Protein AF-A0A0F8HTK7-F1 (afdb_monomer)

Mean predicted aligned error: 9.49 Å

Radius of gyration: 14.31 Å; Cα contacts (8 Å, |Δi|>4): 60; chains: 1; bounding box: 23×41×39 Å

Structure (mmCIF, N/CA/C/O backbone):
data_AF-A0A0F8HTK7-F1
#
_entry.id   AF-A0A0F8HTK7-F1
#
loop_
_atom_site.group_PDB
_atom_site.id
_atom_site.type_symbol
_atom_site.label_atom_id
_atom_site.label_alt_id
_atom_site.label_comp_id
_atom_site.label_asym_id
_atom_site.label_entity_id
_atom_site.label_seq_id
_atom_site.pdbx_PDB_ins_code
_atom_site.Cartn_x
_atom_site.Cartn_y
_atom_site.Cartn_z
_atom_site.occupancy
_atom_site.B_iso_or_equiv
_atom_site.auth_seq_id
_atom_site.auth_comp_id
_atom_site.auth_asym_id
_atom_site.auth_atom_id
_atom_site.pdbx_PDB_model_num
ATOM 1 N N . MET A 1 1 ? -8.467 -22.194 11.600 1.00 42.59 1 MET A N 1
ATOM 2 C CA . MET A 1 1 ? -7.753 -20.906 11.717 1.00 42.59 1 MET A CA 1
ATOM 3 C C . MET A 1 1 ? -7.400 -20.434 10.311 1.00 42.59 1 MET A C 1
ATOM 5 O O . MET A 1 1 ? -6.283 -20.666 9.868 1.00 42.59 1 MET A O 1
ATOM 9 N N . SER A 1 2 ? -8.367 -19.894 9.560 1.00 45.12 2 SER A N 1
ATOM 10 C CA . SER A 1 2 ? -8.061 -19.348 8.233 1.00 45.12 2 SER A CA 1
ATOM 11 C C . SER A 1 2 ? -7.478 -17.968 8.459 1.00 45.12 2 SER A C 1
ATOM 13 O O . SER A 1 2 ? -8.137 -17.092 9.001 1.00 45.12 2 SER A O 1
ATOM 15 N N . SER A 1 3 ? -6.191 -17.825 8.190 1.00 49.38 3 SER A N 1
ATOM 16 C CA . SER A 1 3 ? -5.526 -16.542 8.266 1.00 49.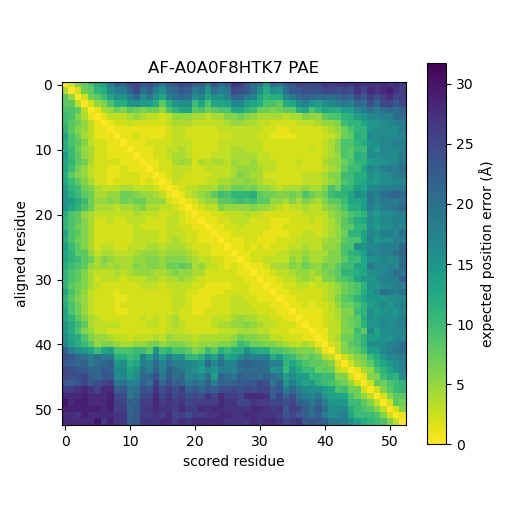38 3 SER A CA 1
ATOM 17 C C . SER A 1 3 ? -5.992 -15.748 7.049 1.00 49.38 3 SER A C 1
ATOM 19 O O . SER A 1 3 ? -5.492 -16.008 5.958 1.00 49.38 3 SER A O 1
ATOM 21 N N . ASP A 1 4 ? -6.936 -14.820 7.220 1.00 59.78 4 ASP A N 1
ATOM 22 C CA . ASP A 1 4 ? -7.378 -13.849 6.205 1.00 59.78 4 ASP A CA 1
ATOM 23 C C . ASP A 1 4 ? -6.247 -12.864 5.860 1.00 59.78 4 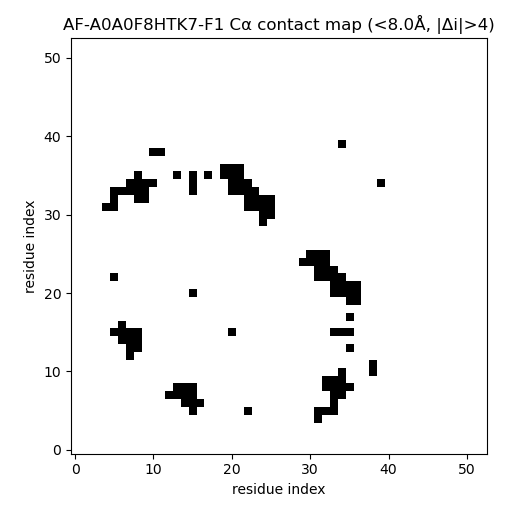ASP A C 1
ATOM 25 O O . ASP A 1 4 ? -6.334 -11.656 6.056 1.00 59.78 4 ASP A O 1
ATOM 29 N N . LYS A 1 5 ? -5.115 -13.401 5.404 1.00 71.69 5 LYS A N 1
ATOM 30 C CA . LYS A 1 5 ? -3.986 -12.625 4.917 1.00 71.69 5 LYS A CA 1
ATOM 31 C C . LYS A 1 5 ? -4.363 -12.142 3.539 1.00 71.69 5 LYS A C 1
ATOM 33 O O . LYS A 1 5 ? -4.635 -12.941 2.648 1.00 71.69 5 LYS A O 1
ATOM 38 N N . VAL A 1 6 ? -4.284 -10.840 3.331 1.00 85.69 6 VAL A N 1
ATOM 39 C CA . VAL A 1 6 ? -4.466 -10.254 2.010 1.00 85.69 6 VAL A CA 1
ATOM 40 C C . VAL A 1 6 ? -3.347 -10.751 1.100 1.00 85.69 6 VAL A C 1
ATOM 42 O O . VAL A 1 6 ? -2.181 -10.383 1.260 1.00 85.69 6 VAL A O 1
ATOM 45 N N . GLU A 1 7 ? -3.681 -11.642 0.173 1.00 91.19 7 GLU A N 1
ATOM 46 C CA . GLU A 1 7 ? -2.734 -12.195 -0.804 1.00 91.19 7 GLU A CA 1
ATOM 47 C C . GLU A 1 7 ? -2.659 -11.368 -2.091 1.00 91.19 7 GLU A C 1
ATOM 49 O O . GLU A 1 7 ? -1.718 -11.522 -2.870 1.00 91.19 7 GLU A O 1
ATOM 54 N N . TYR A 1 8 ? -3.622 -10.470 -2.304 1.00 91.19 8 TYR A N 1
ATOM 55 C CA . TYR A 1 8 ? -3.774 -9.696 -3.532 1.00 91.19 8 TYR A CA 1
ATOM 56 C C . TYR A 1 8 ? -3.851 -8.202 -3.240 1.00 91.19 8 TYR A C 1
ATOM 58 O O . TYR A 1 8 ? -4.397 -7.774 -2.227 1.00 91.19 8 TYR A O 1
ATOM 66 N N . CYS A 1 9 ? -3.306 -7.389 -4.140 1.00 90.75 9 CYS A N 1
ATOM 67 C CA . CYS A 1 9 ? -3.406 -5.944 -4.051 1.00 90.75 9 CYS A CA 1
ATOM 68 C C . CYS A 1 9 ? -4.878 -5.531 -4.121 1.00 90.75 9 CYS A C 1
ATOM 70 O O . CYS A 1 9 ? -5.543 -5.778 -5.124 1.00 90.75 9 CYS A O 1
ATO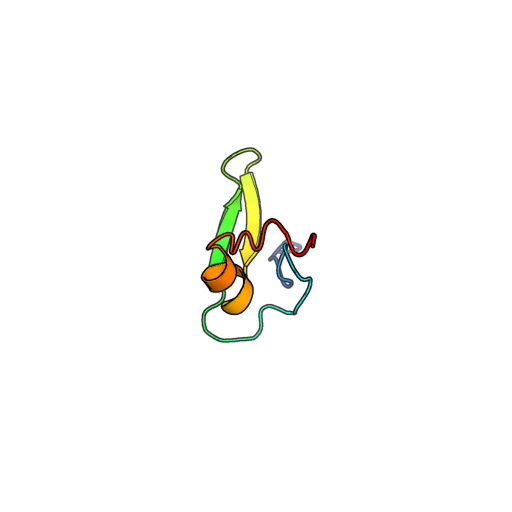M 72 N N . THR A 1 10 ? -5.363 -4.829 -3.101 1.00 89.69 10 THR A N 1
ATOM 73 C CA . THR A 1 10 ? -6.755 -4.366 -3.017 1.00 89.69 10 THR A CA 1
ATOM 74 C C . THR A 1 10 ? -7.108 -3.358 -4.123 1.00 89.69 10 THR A C 1
ATOM 76 O O . THR A 1 10 ? -8.279 -3.103 -4.366 1.00 89.69 10 THR A O 1
ATOM 79 N N . SER A 1 11 ? -6.113 -2.777 -4.810 1.00 87.75 11 SER A N 1
ATOM 80 C CA . SER A 1 11 ? -6.332 -1.791 -5.882 1.00 87.75 11 SER A CA 1
ATOM 81 C C . SER A 1 11 ? -6.276 -2.359 -7.298 1.00 87.75 11 SER A C 1
ATOM 83 O O . SER A 1 11 ? -7.060 -1.935 -8.136 1.00 87.75 11 SER A O 1
ATOM 85 N N . CYS A 1 12 ? -5.348 -3.272 -7.591 1.00 88.50 12 CYS A N 1
ATOM 86 C CA . CYS A 1 12 ? -5.145 -3.791 -8.952 1.00 88.50 12 CYS A CA 1
ATOM 87 C C . CYS A 1 12 ? -5.270 -5.315 -9.069 1.00 88.50 12 CYS A C 1
ATOM 89 O O . CYS A 1 12 ? -5.156 -5.846 -10.167 1.00 88.50 12 CYS A O 1
ATOM 91 N N . GLY A 1 13 ? -5.461 -6.032 -7.959 1.00 88.25 13 GLY A N 1
ATOM 92 C CA . GLY A 1 13 ? -5.655 -7.482 -7.958 1.00 88.25 13 GLY A CA 1
ATOM 93 C C . GLY A 1 13 ? -4.396 -8.317 -8.204 1.00 88.25 13 GLY A C 1
ATOM 94 O O . GLY A 1 13 ? -4.497 -9.539 -8.234 1.00 88.25 13 GLY A O 1
ATOM 95 N N . ILE A 1 14 ? -3.206 -7.720 -8.353 1.00 89.69 14 ILE A N 1
ATOM 96 C CA . ILE A 1 14 ? -1.974 -8.511 -8.510 1.00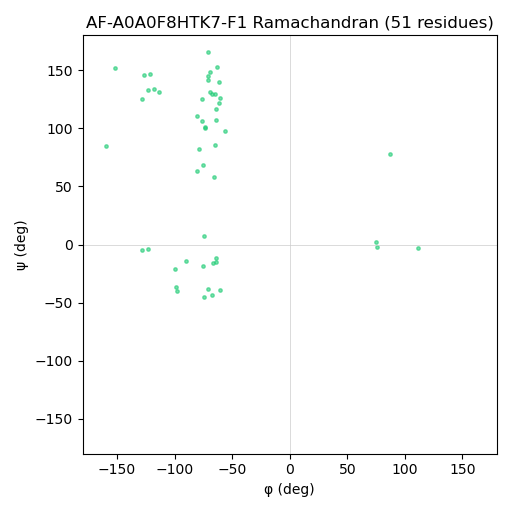 89.69 14 ILE A CA 1
ATOM 97 C C . ILE A 1 14 ? -1.611 -9.227 -7.211 1.00 89.69 14 ILE A C 1
ATOM 99 O O . ILE A 1 14 ? -1.846 -8.710 -6.116 1.00 89.69 14 ILE A O 1
ATOM 103 N N . ARG A 1 15 ? -0.983 -10.396 -7.323 1.00 90.81 15 ARG A N 1
ATOM 104 C CA . ARG A 1 15 ? -0.548 -11.164 -6.157 1.00 90.81 15 ARG A CA 1
ATOM 105 C C . ARG A 1 15 ? 0.601 -10.457 -5.432 1.00 90.81 15 ARG A C 1
ATOM 107 O O . ARG A 1 15 ? 1.592 -10.074 -6.049 1.00 90.81 15 ARG A O 1
ATOM 114 N N . LEU A 1 16 ? 0.496 -10.325 -4.113 1.00 89.75 16 LEU A N 1
ATOM 115 C CA . LEU A 1 16 ? 1.493 -9.697 -3.241 1.00 89.75 16 LEU A CA 1
ATOM 116 C C . LEU A 1 16 ? 2.643 -10.669 -2.933 1.00 89.75 16 LEU A C 1
ATOM 118 O O . LEU A 1 16 ? 2.846 -11.085 -1.795 1.00 89.75 16 LEU A O 1
ATOM 122 N N . VAL A 1 17 ? 3.372 -11.072 -3.975 1.00 86.38 17 VAL A N 1
ATOM 123 C CA . VAL A 1 17 ? 4.560 -11.943 -3.877 1.00 86.38 17 VAL A CA 1
ATOM 124 C C . VAL A 1 17 ? 5.874 -11.165 -3.947 1.00 86.38 17 VAL A C 1
ATOM 126 O O . VAL A 1 17 ? 6.910 -11.658 -3.509 1.00 86.38 17 VAL A O 1
ATOM 129 N N . GLU A 1 18 ? 5.839 -9.951 -4.498 1.00 77.62 18 GLU A N 1
ATOM 130 C CA . GLU A 1 18 ? 7.013 -9.096 -4.687 1.00 77.62 18 GLU A CA 1
ATOM 131 C C . GLU A 1 18 ? 7.541 -8.528 -3.358 1.00 77.62 18 GLU A C 1
ATOM 133 O O . GLU A 1 18 ? 6.779 -8.184 -2.458 1.00 77.62 18 GLU A O 1
ATOM 138 N N . LYS A 1 19 ? 8.860 -8.372 -3.210 1.00 80.88 19 LYS A N 1
ATOM 139 C CA . LYS A 1 19 ? 9.406 -7.636 -2.059 1.00 80.88 19 LYS A CA 1
ATOM 140 C C . LYS A 1 19 ? 9.019 -6.159 -2.179 1.00 80.88 19 LYS A C 1
ATOM 142 O O . LYS A 1 19 ? 9.269 -5.556 -3.215 1.00 80.88 19 LYS A O 1
ATOM 147 N N . GLY A 1 20 ? 8.457 -5.580 -1.115 1.00 84.62 20 GLY A N 1
ATOM 148 C CA . GLY A 1 20 ? 8.095 -4.156 -1.067 1.00 84.62 20 GLY A CA 1
ATOM 149 C C . GLY A 1 20 ? 6.594 -3.854 -1.048 1.00 84.62 20 GLY A C 1
ATOM 150 O O . GLY A 1 20 ? 6.227 -2.688 -0.877 1.00 84.62 20 GLY A O 1
ATOM 151 N N . TYR A 1 21 ? 5.725 -4.871 -1.141 1.00 89.19 21 TYR A N 1
ATOM 152 C CA . TYR A 1 21 ? 4.311 -4.674 -0.816 1.00 89.19 21 TYR A CA 1
ATOM 153 C C . TYR A 1 21 ? 4.134 -4.297 0.658 1.00 89.19 21 TYR A C 1
ATOM 155 O O . TYR A 1 21 ? 4.926 -4.676 1.523 1.00 89.19 21 TYR A O 1
ATOM 163 N N . VAL A 1 22 ? 3.055 -3.575 0.949 1.00 90.25 22 VAL A N 1
ATO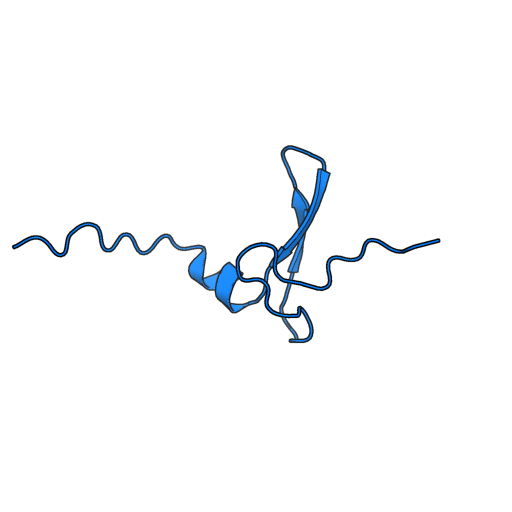M 164 C CA . VAL A 1 22 ? 2.681 -3.196 2.315 1.00 90.25 22 VAL A CA 1
ATOM 165 C C . VAL A 1 22 ? 1.300 -3.726 2.657 1.00 90.25 22 VAL A C 1
ATOM 167 O O . VAL A 1 22 ? 0.424 -3.812 1.793 1.00 90.25 22 VAL A O 1
ATOM 170 N N . LYS A 1 23 ? 1.121 -4.071 3.931 1.00 91.19 23 LYS A N 1
ATOM 171 C CA . LYS A 1 23 ? -0.162 -4.451 4.515 1.00 91.19 23 LYS A CA 1
ATOM 172 C C . LYS A 1 23 ? -0.456 -3.536 5.687 1.00 91.19 23 LYS A C 1
ATOM 174 O O . LYS A 1 23 ? 0.432 -3.285 6.498 1.00 91.19 23 LYS A O 1
ATOM 179 N N . PHE A 1 24 ? -1.670 -3.017 5.751 1.00 89.50 24 PHE A N 1
ATOM 180 C CA . PHE A 1 24 ? -2.102 -2.125 6.819 1.00 89.50 24 PHE A CA 1
ATOM 181 C C . PHE A 1 24 ? -3.614 -2.250 7.030 1.00 89.50 24 PHE A C 1
ATOM 183 O O . PHE A 1 24 ? -4.333 -2.574 6.083 1.00 89.50 24 PHE A O 1
ATOM 190 N N . PRO A 1 25 ? -4.118 -2.005 8.249 1.00 90.25 25 PRO A N 1
ATOM 191 C CA . PRO A 1 25 ? -5.552 -1.976 8.493 1.00 90.25 25 PRO A CA 1
ATOM 192 C C . PRO A 1 25 ? -6.183 -0.732 7.859 1.00 90.25 25 PRO A C 1
ATOM 194 O O . PRO A 1 25 ? -5.620 0.364 7.894 1.00 90.25 25 PRO A O 1
ATOM 197 N N . CYS A 1 26 ? -7.377 -0.887 7.296 1.00 86.94 26 CYS A N 1
ATOM 198 C CA . CYS A 1 26 ? -8.179 0.217 6.796 1.00 86.94 26 CYS A CA 1
ATOM 199 C C . CYS A 1 26 ? -8.511 1.174 7.952 1.00 86.94 26 CYS A C 1
ATOM 201 O O . CYS A 1 26 ? -9.111 0.732 8.932 1.00 86.94 26 CYS A O 1
ATOM 203 N N . PRO A 1 27 ? -8.217 2.480 7.841 1.00 86.31 27 PRO A N 1
ATOM 204 C CA . PRO A 1 27 ? -8.503 3.432 8.915 1.00 86.31 27 PRO A CA 1
ATOM 205 C C . PRO A 1 27 ? -10.005 3.640 9.170 1.00 86.31 27 PRO A C 1
ATOM 207 O O . PRO A 1 27 ? -10.371 4.171 10.211 1.00 86.31 27 PRO A O 1
ATOM 210 N N . GLN A 1 28 ? -10.876 3.230 8.239 1.00 90.19 28 GLN A N 1
ATOM 211 C CA . GLN A 1 28 ? -12.322 3.440 8.335 1.00 90.19 28 GLN A CA 1
ATOM 212 C C . GLN A 1 28 ? -13.084 2.211 8.849 1.00 90.19 28 GLN A C 1
ATOM 214 O O . GLN A 1 28 ? -14.062 2.362 9.572 1.00 90.19 28 GLN A O 1
ATOM 219 N N . CYS A 1 29 ? -12.662 0.998 8.476 1.00 89.25 29 CYS A N 1
ATOM 220 C CA . CYS A 1 29 ? -13.371 -0.240 8.831 1.00 89.25 29 CYS A CA 1
ATOM 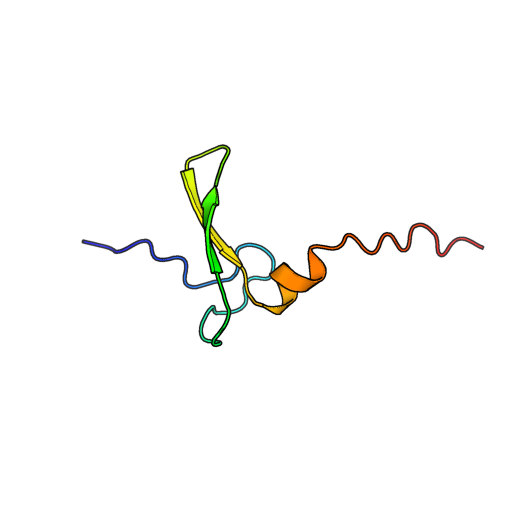221 C C . CYS A 1 29 ? -12.495 -1.322 9.479 1.00 89.25 29 CYS A C 1
ATOM 223 O O . CYS A 1 29 ? -13.011 -2.368 9.858 1.00 89.25 29 CYS A O 1
ATOM 225 N N . GLY A 1 30 ? -11.181 -1.115 9.591 1.00 87.38 30 GLY A N 1
ATOM 226 C CA . GLY A 1 30 ? -10.255 -2.078 10.193 1.00 87.38 30 GLY A CA 1
ATOM 227 C C . GLY A 1 30 ? -9.903 -3.291 9.325 1.00 87.38 30 GLY A C 1
ATOM 228 O O . GLY A 1 30 ? -9.077 -4.097 9.743 1.00 87.38 30 GLY A O 1
ATOM 229 N N . ALA A 1 31 ? -10.469 -3.424 8.120 1.00 87.62 31 ALA A N 1
ATOM 230 C CA . ALA A 1 31 ? -10.138 -4.519 7.206 1.00 87.62 31 ALA A CA 1
ATOM 231 C C . ALA A 1 31 ? -8.655 -4.489 6.801 1.00 87.62 31 ALA A C 1
ATOM 233 O O . ALA A 1 31 ? -8.112 -3.415 6.542 1.00 87.62 31 ALA A O 1
ATOM 234 N N . GLU A 1 32 ? -7.996 -5.647 6.711 1.00 90.88 32 GLU A N 1
ATOM 235 C CA . GLU A 1 32 ? -6.624 -5.709 6.197 1.00 90.88 32 GLU A CA 1
ATOM 236 C C . GLU A 1 32 ? -6.616 -5.280 4.718 1.00 90.88 32 GLU A C 1
ATOM 238 O O . GLU A 1 32 ? -7.410 -5.757 3.907 1.00 90.88 32 GLU A O 1
ATOM 243 N N . ILE A 1 33 ? -5.729 -4.350 4.365 1.00 90.25 33 ILE A N 1
ATOM 244 C CA . ILE A 1 33 ? -5.519 -3.862 3.001 1.00 90.25 33 ILE A CA 1
ATOM 245 C C . ILE A 1 33 ? -4.094 -4.195 2.591 1.00 90.25 33 ILE A C 1
ATOM 247 O O . ILE A 1 33 ? -3.143 -3.920 3.322 1.00 90.25 33 ILE A O 1
ATOM 251 N N . GLY A 1 34 ? -3.940 -4.730 1.382 1.00 91.56 34 GLY A N 1
ATOM 252 C CA . GLY A 1 34 ? -2.649 -5.007 0.770 1.00 91.56 34 GLY A CA 1
ATOM 253 C C . GLY A 1 34 ? -2.420 -4.119 -0.449 1.00 91.56 34 GLY A C 1
ATOM 254 O O . GLY A 1 34 ? -3.284 -4.005 -1.318 1.00 91.56 34 GLY A O 1
ATOM 255 N N . ARG A 1 35 ? -1.254 -3.474 -0.543 1.00 90.50 35 ARG A N 1
ATOM 256 C CA . ARG A 1 35 ? -0.883 -2.610 -1.677 1.00 90.50 35 ARG A CA 1
ATOM 257 C C . ARG A 1 35 ? 0.478 -3.018 -2.223 1.00 90.50 35 ARG A C 1
ATOM 259 O O . ARG A 1 35 ? 1.457 -3.057 -1.480 1.00 90.50 35 ARG A O 1
ATOM 266 N N . CYS A 1 36 ? 0.540 -3.295 -3.523 1.00 91.00 36 CYS A N 1
ATOM 267 C CA . CYS A 1 36 ? 1.804 -3.545 -4.215 1.00 91.00 36 CYS A CA 1
ATOM 268 C C . CYS A 1 36 ? 2.633 -2.263 -4.365 1.00 91.00 36 CYS A C 1
ATOM 270 O O . CYS A 1 36 ? 2.119 -1.146 -4.216 1.00 91.00 36 CYS A O 1
ATOM 272 N N . THR A 1 37 ? 3.912 -2.420 -4.707 1.00 88.88 37 THR A N 1
ATOM 273 C CA . THR A 1 37 ? 4.860 -1.305 -4.825 1.00 88.88 37 THR A CA 1
ATOM 274 C C . THR A 1 37 ? 4.405 -0.302 -5.886 1.00 88.88 37 THR A C 1
ATOM 276 O O . THR A 1 37 ? 4.476 0.908 -5.666 1.00 88.88 37 THR A O 1
ATOM 279 N N . SER A 1 38 ? 3.855 -0.777 -7.007 1.00 85.44 38 SER A N 1
ATOM 280 C CA . SER A 1 38 ? 3.345 0.077 -8.086 1.00 85.44 38 SER A CA 1
ATOM 281 C C . SER A 1 38 ? 2.112 0.884 -7.671 1.00 85.44 38 SER A C 1
ATOM 283 O O . SER A 1 38 ? 2.050 2.076 -7.948 1.00 85.44 38 SER A O 1
ATOM 285 N N . CYS A 1 39 ? 1.136 0.288 -6.976 1.00 86.50 39 CYS A N 1
ATOM 286 C CA . CYS A 1 39 ? -0.055 1.010 -6.494 1.00 86.50 39 CYS A CA 1
ATOM 287 C C . CYS A 1 39 ? 0.224 1.902 -5.279 1.00 86.50 39 CYS A C 1
ATOM 289 O O . CYS A 1 39 ? -0.589 2.772 -4.960 1.00 86.50 39 CYS A O 1
ATOM 291 N N . ARG A 1 40 ? 1.332 1.669 -4.569 1.00 84.31 40 ARG A N 1
ATOM 292 C CA . ARG A 1 40 ? 1.842 2.580 -3.540 1.00 84.31 40 ARG A CA 1
ATOM 293 C C . ARG A 1 40 ? 2.481 3.814 -4.179 1.00 84.31 40 ARG A C 1
ATOM 295 O O . ARG A 1 40 ? 2.191 4.923 -3.752 1.00 84.31 40 ARG A O 1
ATOM 302 N N . GLN A 1 41 ? 3.306 3.624 -5.209 1.00 77.94 41 GLN A N 1
ATOM 303 C CA . GLN A 1 41 ? 3.981 4.716 -5.923 1.00 77.94 41 GLN A CA 1
ATOM 304 C C . GLN A 1 41 ? 3.015 5.555 -6.771 1.00 77.94 41 GLN A C 1
ATOM 306 O O . GLN A 1 41 ? 3.097 6.778 -6.766 1.00 77.94 41 GLN A O 1
ATOM 311 N N . GLN A 1 42 ? 2.030 4.919 -7.412 1.00 66.00 42 GLN A N 1
ATOM 312 C CA . GLN A 1 42 ? 0.945 5.598 -8.138 1.00 66.00 42 GLN A CA 1
ATOM 313 C C . GLN A 1 42 ? -0.104 6.237 -7.210 1.00 66.00 42 GLN A C 1
ATOM 315 O O . GLN A 1 42 ? -1.128 6.722 -7.676 1.00 66.00 42 GLN A O 1
ATOM 320 N N . GLY A 1 43 ? 0.129 6.251 -5.891 1.00 61.78 43 GLY A N 1
ATOM 321 C CA . GLY A 1 43 ? -0.687 7.015 -4.946 1.00 61.78 43 GLY A CA 1
ATOM 322 C C . GLY A 1 43 ? -0.615 8.530 -5.169 1.00 61.78 43 GLY A C 1
ATOM 323 O O . GLY A 1 43 ? -1.435 9.256 -4.616 1.00 61.78 43 GLY A O 1
ATOM 324 N N . ASN A 1 44 ? 0.320 9.008 -5.998 1.00 53.59 44 ASN A N 1
ATOM 325 C CA . ASN A 1 44 ? 0.232 10.348 -6.549 1.00 53.59 44 ASN A CA 1
ATOM 326 C C . ASN A 1 44 ? -0.821 10.327 -7.658 1.00 53.59 44 ASN A C 1
ATOM 328 O O . ASN A 1 44 ? -0.578 9.760 -8.723 1.00 53.59 44 ASN A O 1
ATOM 332 N N . VAL A 1 45 ? -1.992 10.907 -7.393 1.00 56.28 45 VAL A N 1
ATOM 333 C CA . VAL A 1 45 ? -3.024 11.121 -8.409 1.00 56.28 45 VAL A CA 1
ATOM 334 C C . VAL A 1 45 ? -2.381 11.928 -9.534 1.00 56.28 45 VAL A C 1
ATOM 336 O O . VAL A 1 45 ? -2.237 13.143 -9.429 1.00 56.28 45 VAL A O 1
ATOM 339 N N . TYR A 1 46 ? -1.945 11.267 -10.604 1.00 48.84 46 TYR A N 1
ATOM 340 C CA . TYR A 1 46 ? -1.590 11.972 -11.822 1.00 48.84 46 TYR A CA 1
ATOM 341 C C . TYR A 1 46 ? -2.911 12.279 -12.516 1.00 48.84 46 TYR A C 1
ATOM 343 O O . TYR A 1 46 ? -3.399 11.520 -13.352 1.00 48.84 46 TYR A O 1
ATOM 351 N N . THR A 1 47 ? -3.552 13.365 -12.077 1.00 53.34 47 THR A N 1
ATOM 352 C CA . THR A 1 47 ? -4.653 13.975 -12.809 1.00 53.34 47 THR A CA 1
ATOM 353 C C . THR A 1 47 ? -4.085 14.511 -14.119 1.00 53.34 47 THR A C 1
ATOM 355 O O . THR A 1 47 ? -3.765 15.692 -14.228 1.00 53.34 47 THR A O 1
ATOM 358 N N . LEU A 1 48 ? -3.993 13.669 -15.147 1.00 58.25 48 LEU A N 1
ATOM 359 C CA . LEU A 1 48 ? -4.184 14.173 -16.504 1.00 58.25 48 LEU A CA 1
ATOM 360 C C . LEU A 1 48 ? -5.683 14.403 -16.676 1.00 58.25 48 LEU A C 1
ATOM 362 O O . LEU A 1 48 ? -6.383 13.685 -17.385 1.00 58.25 48 LEU A O 1
ATOM 366 N N . SER A 1 49 ? -6.184 15.402 -15.952 1.00 51.81 49 SER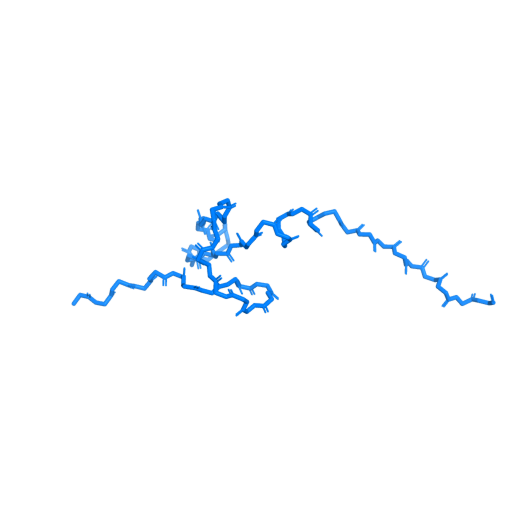 A N 1
ATOM 367 C CA . SER A 1 49 ? -7.420 16.049 -16.331 1.00 51.81 49 SER A CA 1
ATOM 368 C C . SER A 1 49 ? -7.136 16.703 -17.677 1.00 51.81 49 SER A C 1
ATOM 370 O O . SER A 1 49 ? -6.338 17.632 -17.745 1.00 51.81 49 SER A O 1
ATOM 372 N N . LEU A 1 50 ? -7.847 16.238 -18.704 1.00 49.53 50 LEU A N 1
ATOM 373 C CA . LEU A 1 50 ? -8.077 16.936 -19.970 1.00 49.53 50 LEU A CA 1
ATOM 374 C C . LEU A 1 50 ? -7.001 16.735 -21.052 1.00 49.53 50 LEU A C 1
ATOM 376 O O . LEU A 1 50 ? -6.263 17.643 -21.418 1.00 49.53 50 LEU A O 1
ATOM 380 N N . ILE A 1 51 ? -7.062 15.569 -21.699 1.00 53.19 51 ILE A N 1
ATOM 381 C CA . ILE A 1 51 ? -7.2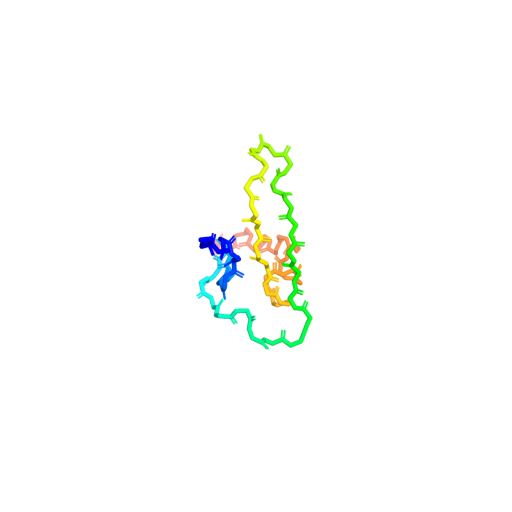07 15.585 -23.160 1.00 53.19 51 ILE A CA 1
ATOM 382 C C . ILE A 1 51 ? -8.657 15.990 -23.426 1.00 53.19 51 ILE A C 1
ATOM 384 O O . ILE A 1 51 ? -9.565 15.186 -23.256 1.00 53.19 51 ILE A O 1
ATOM 388 N N . HIS A 1 52 ? -8.866 17.259 -23.756 1.00 51.66 52 HIS A N 1
ATOM 389 C CA . HIS A 1 52 ? -10.010 17.751 -24.521 1.00 51.66 52 HIS A CA 1
ATOM 390 C C . HIS A 1 52 ? -9.608 19.107 -25.109 1.00 51.66 52 HIS A C 1
ATOM 392 O O . HIS A 1 52 ? -9.834 20.143 -24.486 1.00 51.66 52 HIS A O 1
ATOM 398 N N . ILE A 1 53 ? -8.934 19.047 -26.262 1.00 52.09 53 ILE A N 1
ATOM 399 C CA . ILE A 1 53 ? -9.093 19.846 -27.496 1.00 52.09 53 ILE A CA 1
ATOM 400 C C . ILE A 1 53 ? -7.941 19.469 -28.430 1.00 52.09 53 ILE A C 1
ATOM 402 O O . ILE A 1 53 ? -6.780 19.476 -27.965 1.00 52.09 53 ILE A O 1
#

Organism: Methanosarcina mazei (NCBI:txid2209)

Secondary structure (DSSP, 8-state):
-------B-TTT--BTTSTT-EEEE-TTT--EEEE-HHHHHTTS---------

Foldseek 3Di:
DPDPDPQAAPPPGHGPPDPPKDWDADPPPRHIHIHDPVRVVPPPPPPPPDPDD

pLDDT: mean 77.23, std 16.44, range [42.59, 91.56]

InterPro domains:
  IPR011668 Ribosomal protein aS21, zinc-binding pocket [PF07754] (9-47)
  IPR044720 Small ribosomal subunit protein aS21 [PTHR40733] (4-47)

Nearest PDB structures (foldseek):
  5yc4-assembly1_A  TM=3.833E-01  e=7.092E-01  Arabidopsis thaliana
  6sei-assembly1_A  TM=5.155E-01  e=2.590E+00  Thermothielavioides terrestris
  5xfp-assembly3_E  TM=4.103E-01  e=2.111E+00  Homo sapiens
  5xfr-assembly1_A  TM=4.105E-01  e=2.260E+00  Homo sapiens
  5xfo-assembly1_A  TM=4.764E-01  e=3.402E+00  Homo sapiens

Sequence (53 aa):
MSSDKVEYCTSCGIRLVEKGYVKFPCPQCGAEIGRCTSCRQQGNVYTLSLIHI

Solvent-accessible surface area (backbone atom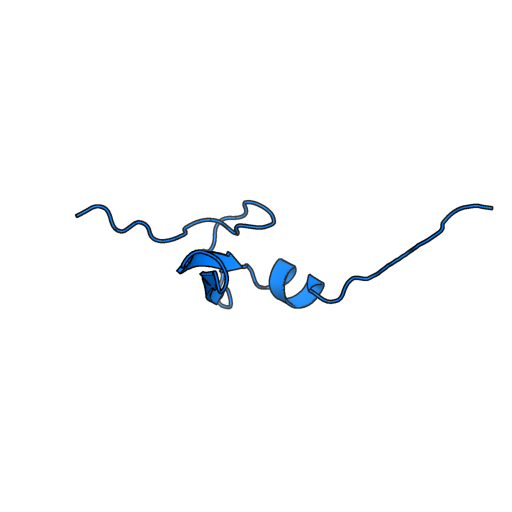s only — not comparable to full-atom values): 3556 Å² total; per-residue (Å²): 134,83,76,87,65,65,57,37,15,75,84,79,63,49,68,65,78,62,91,70,48,48,74,48,63,37,94,87,78,58,49,76,40,23,40,36,53,66,66,57,64,57,63,59,80,77,76,78,77,73,95,80,131